Protein AF-A0A972GPS9-F1 (afdb_monomer_lite)

Secondary structure (DSSP, 8-state):
-----EEPPPEEETTEEE--EES-S-TTS--EEE--PPPPSS-HHHHHHHHHHHHHHHHHTT-SEEE--TTTTT-----------------

Radius of gyration: 20.65 Å; chains: 1; bounding box: 60×36×49 Å

pLDDT: mean 84.05, std 18.43, range [40.91, 98.31]

Structure (mmCIF, N/CA/C/O backbone):
data_AF-A0A972GPS9-F1
#
_entry.id   AF-A0A972GPS9-F1
#
loop_
_atom_site.group_PDB
_atom_site.id
_atom_site.type_symbol
_atom_site.label_atom_id
_atom_site.label_alt_id
_atom_site.label_comp_id
_atom_site.label_asym_id
_atom_site.label_entity_id
_atom_site.label_seq_id
_atom_site.pdbx_PDB_ins_code
_atom_site.Cartn_x
_atom_site.Cartn_y
_atom_site.Cartn_z
_atom_site.occupancy
_atom_site.B_iso_or_equiv
_atom_site.auth_seq_id
_atom_site.auth_comp_id
_atom_site.auth_asym_id
_atom_site.auth_atom_id
_atom_site.pdbx_PDB_model_num
ATOM 1 N N . MET A 1 1 ? -11.980 -8.944 29.672 1.00 40.91 1 MET A N 1
ATOM 2 C CA . MET A 1 1 ? -11.202 -8.687 28.444 1.00 40.91 1 MET A CA 1
ATOM 3 C C . MET A 1 1 ? -11.767 -9.599 27.362 1.00 40.91 1 MET A C 1
ATOM 5 O O . MET A 1 1 ? -11.577 -10.802 27.456 1.00 40.91 1 MET A O 1
ATOM 9 N N . LYS A 1 2 ? -12.608 -9.078 26.456 1.00 46.09 2 LYS A N 1
ATOM 10 C CA . LYS A 1 2 ? -13.206 -9.880 25.376 1.00 46.09 2 LYS A CA 1
ATOM 11 C C . LYS A 1 2 ? -12.170 -10.011 24.264 1.00 46.09 2 LYS A C 1
ATOM 13 O O . LYS A 1 2 ? -11.704 -9.000 23.751 1.00 46.09 2 LYS A O 1
ATOM 18 N N . THR A 1 3 ? -11.789 -11.234 23.931 1.00 47.84 3 THR A N 1
ATOM 19 C CA . THR A 1 3 ? -10.893 -11.538 22.817 1.00 47.84 3 THR A CA 1
ATOM 20 C C . THR A 1 3 ? -11.654 -11.314 21.513 1.00 47.84 3 THR A C 1
ATOM 22 O O . THR A 1 3 ? -12.432 -12.161 21.079 1.00 47.84 3 THR A O 1
ATOM 25 N N . LEU A 1 4 ? -11.484 -10.138 20.910 1.00 55.16 4 LEU A N 1
ATOM 26 C CA . LEU A 1 4 ? -11.938 -9.885 19.548 1.00 55.16 4 LEU A CA 1
ATOM 27 C C . LEU A 1 4 ? -10.958 -10.599 18.610 1.00 55.16 4 LEU A C 1
ATOM 29 O O . LEU A 1 4 ? -9.843 -10.149 18.376 1.00 55.16 4 LEU A O 1
ATOM 33 N N . HIS A 1 5 ? -11.355 -11.774 18.130 1.00 60.47 5 HIS A N 1
ATOM 34 C CA . HIS A 1 5 ? -10.707 -12.452 17.010 1.00 60.47 5 HIS A CA 1
ATOM 35 C C . HIS A 1 5 ? -11.714 -12.534 15.864 1.00 60.47 5 HIS A C 1
ATOM 37 O O . HIS A 1 5 ? -12.155 -13.617 15.483 1.00 60.47 5 HIS A O 1
ATOM 43 N N . HIS A 1 6 ? -12.136 -11.378 15.349 1.00 64.56 6 HIS A N 1
ATOM 44 C CA . HIS A 1 6 ? -12.849 -11.339 14.078 1.00 64.56 6 HIS A CA 1
ATOM 45 C C . HIS A 1 6 ? -11.821 -11.414 12.954 1.00 64.56 6 HIS A C 1
ATOM 47 O O . HIS A 1 6 ? -11.031 -10.498 12.734 1.00 64.56 6 HIS A O 1
ATOM 53 N N . ILE A 1 7 ? -11.792 -12.580 12.315 1.00 69.12 7 ILE A N 1
ATOM 54 C CA . ILE A 1 7 ? -11.078 -12.807 11.067 1.00 69.12 7 ILE A CA 1
ATOM 55 C C . ILE A 1 7 ? -12.104 -12.548 9.975 1.00 69.12 7 ILE A C 1
ATOM 57 O O . ILE A 1 7 ? -13.101 -13.269 9.892 1.00 69.12 7 ILE A O 1
ATOM 61 N N . HIS A 1 8 ? -11.878 -11.520 9.167 1.00 73.06 8 HIS A N 1
ATOM 62 C CA . HIS A 1 8 ? -12.696 -11.312 7.982 1.00 73.06 8 HIS A CA 1
ATOM 63 C C . HIS A 1 8 ? -12.327 -12.356 6.917 1.00 73.06 8 HIS A C 1
ATOM 65 O O . HIS A 1 8 ? -11.173 -12.803 6.872 1.00 73.06 8 HIS A O 1
ATOM 71 N N . PRO A 1 9 ? -13.294 -12.799 6.094 1.00 78.88 9 PRO A N 1
ATOM 72 C CA . PRO A 1 9 ? -13.029 -13.750 5.022 1.00 78.88 9 PRO A CA 1
ATOM 73 C C . PRO A 1 9 ? -11.930 -13.235 4.091 1.00 78.88 9 PRO A C 1
ATOM 75 O O . PRO A 1 9 ? -11.749 -12.030 3.930 1.00 78.88 9 PRO A O 1
ATOM 78 N N . ILE A 1 10 ? -11.201 -14.173 3.485 1.00 87.44 10 ILE A N 1
ATOM 79 C CA . ILE A 1 10 ? -10.197 -13.849 2.473 1.00 87.44 10 ILE A CA 1
ATOM 80 C C . ILE A 1 10 ? -10.929 -13.247 1.276 1.00 87.44 10 ILE A C 1
ATOM 82 O O . ILE A 1 10 ? -11.820 -13.881 0.711 1.00 87.44 10 ILE A O 1
ATOM 86 N N . GLU A 1 11 ? -10.537 -12.039 0.896 1.00 93.19 11 GLU A N 1
ATOM 87 C CA . GLU A 1 11 ? -11.056 -11.344 -0.276 1.00 93.19 11 GLU A CA 1
ATOM 88 C C . GLU A 1 11 ? -9.955 -11.241 -1.330 1.00 93.19 11 GLU A C 1
ATOM 90 O O . GLU A 1 11 ? -8.792 -11.015 -0.996 1.00 93.19 11 GLU A O 1
ATOM 95 N N . GLN A 1 12 ? -10.309 -11.412 -2.602 1.00 94.00 12 GLN A N 1
ATOM 96 C CA . GLN A 1 12 ? -9.398 -11.138 -3.707 1.00 94.00 12 GLN A CA 1
ATOM 97 C C . GLN A 1 12 ? -9.703 -9.749 -4.271 1.00 94.00 12 GLN A C 1
ATOM 99 O O . GLN A 1 12 ? -10.795 -9.526 -4.790 1.00 94.00 12 GLN A O 1
ATOM 104 N N . ILE A 1 13 ? -8.733 -8.839 -4.184 1.00 94.12 13 ILE A N 1
ATOM 105 C CA . ILE A 1 13 ? -8.798 -7.498 -4.777 1.00 94.12 13 ILE A CA 1
ATOM 106 C C . ILE A 1 13 ? -7.630 -7.383 -5.752 1.00 94.12 13 ILE A C 1
ATOM 108 O O . ILE A 1 13 ? -6.470 -7.451 -5.344 1.00 94.12 13 ILE A O 1
ATOM 112 N N . ASP A 1 14 ? -7.940 -7.246 -7.041 1.00 91.44 14 ASP A N 1
ATOM 113 C CA . ASP A 1 14 ? -6.97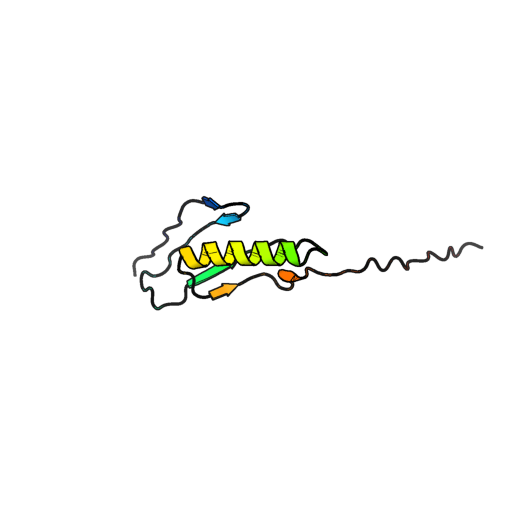6 -7.366 -8.136 1.00 91.44 14 ASP A CA 1
ATOM 114 C C . ASP A 1 14 ? -6.160 -8.679 -8.037 1.00 91.44 14 ASP A C 1
ATOM 116 O O . ASP A 1 14 ? -6.697 -9.789 -8.117 1.00 91.44 14 ASP A O 1
ATOM 120 N N . GLU A 1 15 ? -4.848 -8.549 -7.847 1.00 91.19 15 GLU A N 1
ATOM 121 C CA . GLU A 1 15 ? -3.876 -9.632 -7.678 1.00 91.19 15 GLU A CA 1
ATOM 122 C C . GLU A 1 15 ? -3.586 -9.976 -6.208 1.00 91.19 15 GLU A C 1
ATOM 124 O O . GLU A 1 15 ? -2.802 -10.885 -5.932 1.00 91.19 15 GLU A O 1
ATOM 129 N N . PHE A 1 16 ? -4.194 -9.265 -5.253 1.00 94.81 16 PHE A N 1
ATOM 130 C CA . PHE A 1 16 ? -3.916 -9.423 -3.829 1.00 94.81 16 PHE A CA 1
ATOM 131 C C . PHE A 1 16 ? -4.981 -10.267 -3.133 1.00 94.81 16 PHE A C 1
ATOM 133 O O . PHE A 1 16 ? -6.181 -10.009 -3.237 1.00 94.81 16 PHE A O 1
ATOM 140 N N . LEU A 1 17 ? -4.523 -11.238 -2.343 1.00 95.12 17 LEU A N 1
ATOM 141 C CA . LEU A 1 17 ? -5.343 -11.875 -1.319 1.00 95.12 17 LEU A CA 1
ATOM 142 C C . LEU A 1 17 ? -5.269 -11.031 -0.048 1.00 95.12 17 LEU A C 1
ATOM 144 O O . LEU A 1 17 ? -4.198 -10.871 0.542 1.00 95.12 17 LEU A O 1
ATOM 148 N N . VAL A 1 18 ? -6.408 -10.493 0.367 1.00 94.50 18 VAL A N 1
ATOM 149 C CA . VAL A 1 18 ? -6.532 -9.589 1.507 1.00 94.50 18 VAL A CA 1
ATOM 150 C C . VAL A 1 18 ? -7.135 -10.342 2.684 1.00 94.50 18 VAL A C 1
ATOM 152 O O . VAL A 1 18 ? -8.152 -11.024 2.560 1.00 94.50 18 VAL A O 1
ATOM 155 N N . VAL A 1 19 ? -6.495 -10.205 3.844 1.00 93.88 19 VAL A N 1
ATOM 156 C CA . VAL A 1 19 ? -6.974 -10.735 5.122 1.00 93.88 19 VAL A CA 1
ATOM 157 C C . VAL A 1 19 ? -6.938 -9.614 6.141 1.00 93.88 19 VAL A C 1
ATOM 159 O O . VAL A 1 19 ? -5.903 -8.978 6.330 1.00 93.88 19 VAL A O 1
ATOM 162 N N . GLU A 1 20 ? -8.052 -9.405 6.830 1.00 93.50 20 GLU A N 1
ATOM 163 C CA . GLU A 1 20 ? -8.179 -8.375 7.855 1.00 93.50 20 GLU A CA 1
ATOM 164 C C . GLU A 1 20 ? -8.420 -9.008 9.224 1.00 93.50 20 GLU A C 1
ATOM 166 O O . GLU A 1 20 ? -9.175 -9.978 9.373 1.00 93.50 20 GLU A O 1
ATOM 171 N N . ARG A 1 21 ? -7.742 -8.458 10.236 1.00 92.50 21 ARG A N 1
ATOM 172 C CA . ARG A 1 21 ? -7.908 -8.849 11.635 1.00 92.50 21 ARG A CA 1
ATOM 173 C C . ARG A 1 21 ? -8.025 -7.619 12.514 1.00 92.50 21 ARG A C 1
ATOM 175 O O . ARG A 1 21 ? -7.151 -6.758 12.496 1.00 92.50 21 ARG A O 1
ATOM 182 N N . LEU A 1 22 ? -9.077 -7.595 13.325 1.00 90.94 22 LEU A N 1
ATOM 183 C CA . LEU A 1 22 ? -9.338 -6.527 14.280 1.00 90.94 22 LEU A CA 1
ATOM 184 C C . LEU A 1 22 ? -8.927 -6.963 15.689 1.00 90.94 22 LEU A C 1
ATOM 186 O O . LEU A 1 22 ? -9.392 -7.992 16.177 1.00 90.94 22 LEU A O 1
ATOM 190 N N . PHE A 1 23 ? -8.079 -6.168 16.343 1.00 90.62 23 PHE A N 1
ATOM 191 C CA . PHE A 1 23 ? -7.607 -6.420 17.714 1.00 90.62 23 PHE A CA 1
ATOM 192 C C . PHE A 1 23 ? -8.121 -5.387 18.731 1.00 90.62 23 PHE A C 1
ATOM 194 O O . PHE A 1 23 ? -8.060 -5.631 19.935 1.00 90.62 23 PHE A O 1
ATOM 201 N N . SER A 1 24 ? -8.627 -4.243 18.261 1.00 91.06 24 SER A N 1
ATOM 202 C CA . SER A 1 24 ? -9.229 -3.176 19.066 1.00 91.06 24 SER A CA 1
ATOM 203 C C . SER A 1 24 ? -10.252 -2.412 18.227 1.00 91.06 24 SER A C 1
ATOM 205 O O . SER A 1 24 ? -10.058 -2.260 17.027 1.00 91.06 24 SER A O 1
ATOM 207 N N . GLU A 1 25 ? -11.310 -1.907 18.859 1.00 90.25 25 GLU A N 1
ATOM 208 C CA . GLU A 1 25 ? -12.300 -1.017 18.228 1.00 90.25 25 GLU A CA 1
ATOM 209 C C . GLU A 1 25 ? -11.878 0.467 18.288 1.00 90.25 25 GLU A C 1
ATOM 211 O O . GLU A 1 25 ? -12.509 1.322 17.667 1.00 90.25 25 GLU A O 1
ATOM 216 N N . ASP A 1 26 ? -10.813 0.801 19.032 1.00 93.69 26 ASP A N 1
ATOM 217 C CA . ASP A 1 26 ? -10.311 2.176 19.127 1.00 93.69 26 ASP A CA 1
ATOM 218 C C . ASP A 1 26 ? -9.529 2.577 17.868 1.00 93.69 26 ASP A C 1
ATOM 220 O O . ASP A 1 26 ? -8.365 2.220 17.677 1.00 93.69 26 ASP A O 1
ATOM 224 N N . THR A 1 27 ? -10.181 3.382 17.032 1.00 90.19 27 THR A N 1
ATOM 225 C CA . THR A 1 27 ? -9.647 3.904 15.763 1.00 90.19 27 THR A CA 1
ATOM 226 C C . THR A 1 27 ? -8.481 4.887 15.913 1.00 90.19 27 THR A C 1
ATOM 228 O O . THR A 1 27 ? -7.848 5.231 14.918 1.00 90.19 27 THR A O 1
ATOM 231 N N . LYS A 1 28 ? -8.162 5.345 17.132 1.00 94.50 28 LYS A N 1
ATOM 232 C CA . LYS A 1 28 ? -7.007 6.227 17.385 1.00 94.50 28 LYS A CA 1
ATOM 233 C C . LYS A 1 28 ? -5.691 5.462 17.529 1.00 94.50 28 LYS A C 1
ATOM 235 O O . LYS A 1 28 ? -4.633 6.086 17.604 1.00 94.50 28 LYS A O 1
ATOM 240 N N . LEU A 1 29 ? -5.749 4.133 17.609 1.00 95.62 29 LEU A N 1
ATOM 241 C CA . LEU A 1 29 ? -4.577 3.275 17.737 1.00 95.62 29 LEU A CA 1
ATOM 242 C C . LEU A 1 29 ? -3.919 2.989 16.377 1.00 95.62 29 LEU A C 1
ATOM 244 O O . LEU A 1 29 ? -4.416 3.340 15.306 1.00 95.62 29 LEU A O 1
ATOM 248 N N . LEU A 1 30 ? -2.755 2.342 16.424 1.00 96.00 30 LEU A N 1
ATOM 249 C CA . LEU A 1 30 ? -2.032 1.899 15.236 1.00 96.00 30 LEU A CA 1
ATOM 250 C C . LEU A 1 30 ? -2.845 0.845 14.466 1.00 96.00 30 LEU A C 1
ATOM 252 O O . LEU A 1 30 ? -3.290 -0.141 15.050 1.00 96.00 30 LEU A O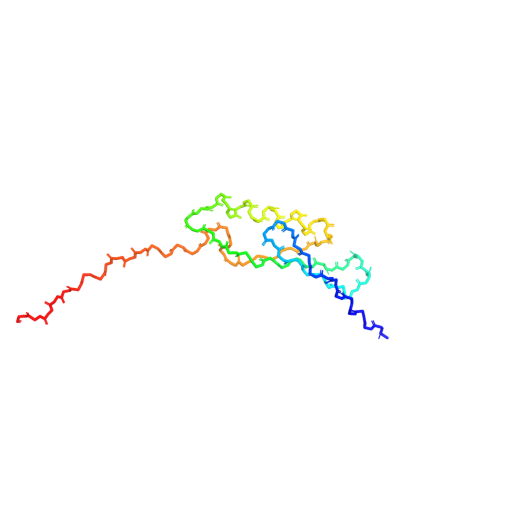 1
ATOM 256 N N . SER A 1 31 ? -2.964 1.028 13.152 1.00 96.94 31 SER A N 1
ATOM 257 C CA . SER A 1 31 ? -3.522 0.049 12.216 1.00 96.94 31 SER A CA 1
ATOM 258 C C . SER A 1 31 ? -2.519 -0.188 11.093 1.00 96.94 31 SER A C 1
ATOM 260 O O . SER A 1 31 ? -2.120 0.747 10.399 1.00 96.94 31 SER A O 1
ATOM 262 N N . VAL A 1 32 ? -2.085 -1.438 10.934 1.00 97.69 32 VAL A N 1
ATOM 263 C CA . VAL A 1 32 ? -0.944 -1.793 10.080 1.00 97.69 32 VAL A CA 1
ATOM 264 C C . VAL A 1 32 ? -1.406 -2.572 8.855 1.00 97.69 32 VAL A C 1
ATOM 266 O O . VAL A 1 32 ? -2.024 -3.625 8.983 1.00 97.69 32 VAL A O 1
ATOM 269 N N . GLY A 1 33 ? -1.044 -2.083 7.672 1.00 97.38 33 GLY A N 1
ATOM 270 C CA . GLY A 1 33 ? -1.076 -2.837 6.425 1.00 97.38 33 GLY A CA 1
ATOM 271 C C . GLY A 1 33 ? 0.263 -3.530 6.175 1.00 97.38 33 GLY A C 1
ATOM 272 O O . GLY A 1 33 ? 1.313 -2.892 6.233 1.00 97.38 33 GLY A O 1
ATOM 273 N N . LEU A 1 34 ? 0.237 -4.830 5.885 1.00 97.75 34 LEU A N 1
ATOM 274 C CA . LEU A 1 34 ? 1.417 -5.612 5.506 1.00 97.75 34 LEU A CA 1
ATOM 275 C C . LEU A 1 34 ? 1.209 -6.149 4.088 1.00 97.75 34 LEU A C 1
ATOM 277 O O . LEU A 1 34 ? 0.377 -7.033 3.888 1.00 97.75 34 LEU A O 1
ATOM 281 N N . ALA A 1 35 ? 1.945 -5.628 3.106 1.00 97.19 35 ALA A N 1
ATOM 282 C CA . ALA A 1 35 ? 1.846 -6.089 1.720 1.00 97.19 35 ALA A CA 1
ATOM 283 C C . ALA A 1 35 ? 3.088 -6.877 1.319 1.00 97.19 35 ALA A C 1
ATOM 285 O O . ALA A 1 35 ? 4.138 -6.301 1.050 1.00 97.19 35 ALA A O 1
ATOM 286 N N . ASN A 1 36 ? 2.949 -8.198 1.217 1.00 95.00 36 ASN A N 1
ATOM 287 C CA . ASN A 1 36 ? 3.990 -9.057 0.668 1.00 95.00 36 ASN A CA 1
ATOM 288 C C . ASN A 1 36 ? 3.960 -9.009 -0.869 1.00 95.00 36 ASN A C 1
ATOM 290 O O . ASN A 1 36 ? 3.280 -9.810 -1.508 1.00 95.00 36 ASN A O 1
ATOM 294 N N . ILE A 1 37 ? 4.648 -8.029 -1.456 1.00 92.81 37 ILE A N 1
ATOM 295 C CA . ILE A 1 37 ? 4.701 -7.822 -2.909 1.00 92.81 37 ILE A CA 1
ATOM 296 C C . ILE A 1 37 ? 5.950 -8.466 -3.519 1.00 92.81 37 ILE A C 1
ATOM 298 O O . ILE A 1 37 ? 7.054 -8.332 -2.995 1.00 92.81 37 ILE A O 1
ATOM 302 N N . HIS A 1 38 ? 5.783 -9.139 -4.659 1.00 92.44 38 HIS A N 1
ATOM 303 C CA . HIS A 1 38 ? 6.903 -9.620 -5.465 1.00 92.44 38 HIS A CA 1
ATOM 304 C C . HIS A 1 38 ? 7.330 -8.543 -6.470 1.00 92.44 38 HIS A C 1
ATOM 306 O O . HIS A 1 38 ? 6.527 -8.128 -7.315 1.00 92.44 38 HIS A O 1
ATOM 312 N N . ALA A 1 39 ? 8.587 -8.104 -6.372 1.00 93.38 39 ALA A N 1
ATOM 313 C CA . ALA A 1 39 ? 9.165 -7.120 -7.277 1.00 93.38 39 ALA A CA 1
ATOM 314 C C . ALA A 1 39 ? 9.472 -7.740 -8.651 1.00 93.38 39 ALA A C 1
ATOM 316 O O . ALA A 1 39 ? 10.149 -8.760 -8.752 1.00 93.38 39 ALA A O 1
ATOM 317 N N . GLU A 1 40 ? 9.012 -7.090 -9.713 1.00 92.88 40 GLU A N 1
ATOM 318 C CA . GLU A 1 40 ? 9.385 -7.360 -11.097 1.00 92.88 40 GLU A CA 1
ATOM 319 C C . GLU A 1 40 ? 10.695 -6.642 -11.426 1.00 92.88 40 GLU A C 1
ATOM 321 O O . GLU A 1 40 ? 10.772 -5.413 -11.387 1.00 92.88 40 GLU A O 1
ATOM 326 N N . VAL A 1 41 ? 11.736 -7.396 -11.773 1.00 89.81 41 VAL A N 1
ATOM 327 C CA . VAL A 1 41 ? 13.057 -6.852 -12.123 1.00 89.81 41 VAL A CA 1
ATOM 328 C C . VAL A 1 41 ? 13.261 -6.960 -13.636 1.00 89.81 41 VAL A C 1
ATOM 330 O O . VAL A 1 41 ? 13.026 -8.036 -14.185 1.00 89.81 41 VAL A O 1
ATOM 333 N N . PRO A 1 42 ? 13.693 -5.888 -14.332 1.00 89.88 42 PRO A N 1
ATOM 334 C CA . PRO A 1 42 ? 14.113 -4.570 -13.826 1.00 89.88 42 PRO A CA 1
ATOM 335 C C . PRO A 1 42 ? 12.986 -3.510 -13.790 1.00 89.88 42 PRO A C 1
ATOM 337 O O . PRO A 1 42 ? 13.256 -2.309 -13.832 1.00 89.88 42 PRO A O 1
ATOM 340 N N . ASN A 1 43 ? 11.713 -3.917 -13.776 1.00 93.12 43 ASN A N 1
ATOM 341 C CA . ASN A 1 43 ? 10.577 -3.034 -14.049 1.00 93.12 43 ASN A CA 1
ATOM 342 C C . ASN A 1 43 ? 10.117 -2.206 -12.829 1.00 93.12 43 ASN A C 1
ATOM 344 O O . ASN A 1 43 ? 9.087 -2.469 -12.205 1.00 93.12 43 ASN A O 1
ATOM 348 N N . ILE A 1 44 ? 10.855 -1.133 -12.536 1.00 94.81 44 ILE A N 1
ATOM 349 C CA . ILE A 1 44 ? 10.543 -0.179 -11.456 1.00 94.81 44 ILE A CA 1
ATOM 350 C C . ILE A 1 44 ? 9.130 0.415 -11.591 1.00 94.81 44 ILE A C 1
ATOM 352 O O . ILE A 1 44 ? 8.453 0.635 -10.583 1.00 94.81 44 ILE A O 1
ATOM 356 N N . ALA A 1 45 ? 8.674 0.690 -12.818 1.00 96.75 45 ALA A N 1
ATOM 357 C CA . ALA A 1 45 ? 7.365 1.297 -13.054 1.00 96.75 45 ALA A CA 1
ATOM 358 C C . ALA A 1 45 ? 6.226 0.363 -12.617 1.00 96.75 45 ALA A C 1
ATOM 360 O O . ALA A 1 45 ? 5.360 0.789 -11.852 1.00 96.75 45 ALA A O 1
ATOM 361 N N . ALA A 1 46 ? 6.286 -0.918 -12.995 1.00 96.12 46 ALA A N 1
ATOM 362 C CA . ALA A 1 46 ? 5.301 -1.910 -12.562 1.00 96.12 46 ALA A CA 1
ATOM 363 C C . ALA A 1 46 ? 5.300 -2.094 -11.034 1.00 96.12 46 ALA A C 1
ATOM 365 O O . ALA A 1 46 ? 4.241 -2.142 -10.407 1.00 96.12 46 ALA A O 1
ATOM 366 N N . ASN A 1 47 ? 6.475 -2.112 -10.397 1.00 96.50 47 ASN A N 1
ATOM 367 C CA . ASN A 1 47 ? 6.572 -2.221 -8.935 1.00 96.50 47 ASN A CA 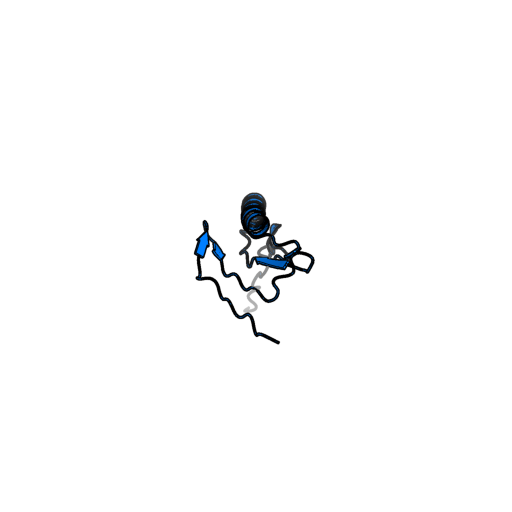1
ATOM 368 C C . ASN A 1 47 ? 5.960 -1.018 -8.218 1.00 96.50 47 ASN A C 1
ATOM 370 O O . ASN A 1 47 ? 5.238 -1.175 -7.231 1.00 96.50 47 ASN A O 1
ATOM 374 N N . LYS A 1 48 ? 6.196 0.191 -8.737 1.00 97.56 48 LYS A N 1
ATOM 375 C CA . LYS A 1 48 ? 5.549 1.406 -8.238 1.00 97.56 48 LYS A CA 1
ATOM 376 C C . LYS A 1 48 ? 4.026 1.296 -8.343 1.00 97.56 48 LYS A C 1
ATOM 378 O O . LYS A 1 48 ? 3.333 1.631 -7.387 1.00 97.56 48 LYS A O 1
ATOM 383 N N . GLU A 1 49 ? 3.500 0.822 -9.469 1.00 97.81 49 GLU A N 1
ATOM 384 C CA . GLU A 1 49 ? 2.056 0.641 -9.664 1.00 97.81 49 GLU A CA 1
ATOM 385 C C . GLU A 1 49 ? 1.459 -0.391 -8.698 1.00 97.81 49 GLU A C 1
ATOM 387 O O . GLU A 1 49 ? 0.374 -0.170 -8.158 1.00 97.81 49 GLU A O 1
ATOM 392 N N . LYS A 1 50 ? 2.173 -1.485 -8.403 1.00 97.19 50 LYS A N 1
ATOM 393 C CA . LYS A 1 50 ? 1.785 -2.448 -7.354 1.00 97.19 50 LYS A CA 1
ATOM 394 C C . LYS A 1 50 ? 1.713 -1.805 -5.975 1.00 97.19 50 LYS A C 1
ATOM 396 O O . LYS A 1 50 ? 0.711 -1.961 -5.280 1.00 97.19 50 LYS A O 1
ATOM 401 N N . ILE A 1 51 ? 2.751 -1.058 -5.593 1.00 97.81 51 ILE A N 1
ATOM 402 C CA . ILE A 1 51 ? 2.805 -0.349 -4.307 1.00 97.81 51 ILE A CA 1
ATOM 403 C C . ILE A 1 51 ? 1.634 0.632 -4.193 1.00 97.81 51 ILE A C 1
ATOM 405 O O . ILE A 1 51 ? 0.969 0.674 -3.161 1.00 97.81 51 ILE A O 1
ATOM 409 N N . LEU A 1 52 ? 1.335 1.389 -5.255 1.00 98.00 52 LEU A N 1
ATOM 410 C CA . LEU A 1 52 ? 0.227 2.347 -5.262 1.00 98.00 52 LEU A CA 1
ATOM 411 C C . LEU A 1 52 ? -1.139 1.670 -5.104 1.00 98.00 52 LEU A C 1
ATOM 413 O O . LEU A 1 52 ? -1.953 2.146 -4.313 1.00 98.00 52 LEU A O 1
ATOM 417 N N . ARG A 1 53 ? -1.379 0.549 -5.795 1.00 97.44 53 ARG A N 1
ATOM 418 C CA 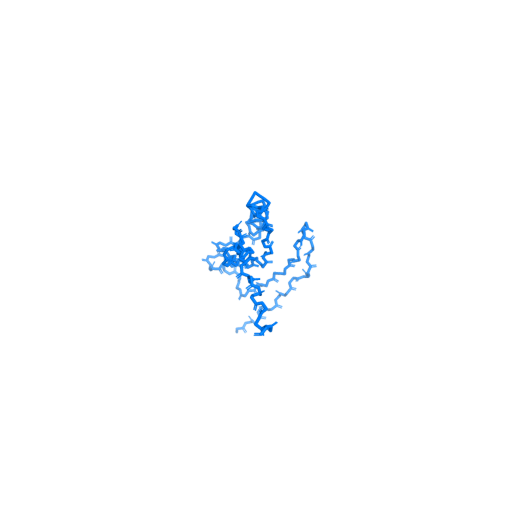. ARG A 1 53 ? -2.618 -0.233 -5.646 1.00 97.44 53 ARG A CA 1
ATOM 419 C C . ARG A 1 53 ? -2.773 -0.785 -4.229 1.00 97.44 53 ARG A C 1
ATOM 421 O O . ARG A 1 53 ? -3.818 -0.593 -3.614 1.00 97.44 53 ARG A O 1
ATOM 428 N N . ALA A 1 54 ? -1.712 -1.358 -3.658 1.00 97.50 54 ALA A N 1
ATOM 429 C CA . ALA A 1 54 ? -1.721 -1.821 -2.269 1.00 97.50 54 ALA A CA 1
ATOM 430 C C . ALA A 1 54 ? -1.995 -0.675 -1.275 1.00 97.50 54 ALA A C 1
ATOM 432 O O . ALA A 1 54 ? -2.818 -0.819 -0.372 1.00 97.50 54 ALA A O 1
ATOM 433 N N . CYS A 1 55 ? -1.363 0.490 -1.460 1.00 97.44 55 CYS A N 1
ATOM 434 C CA . CYS A 1 55 ? -1.624 1.678 -0.644 1.00 97.44 55 CYS A CA 1
ATOM 435 C C . CYS A 1 55 ? -3.088 2.130 -0.722 1.00 97.44 55 CYS A C 1
ATOM 437 O O . CYS A 1 55 ? -3.648 2.529 0.298 1.00 97.44 55 CYS A O 1
ATOM 439 N N . GLN A 1 56 ? -3.710 2.065 -1.902 1.00 97.88 56 GLN A N 1
ATOM 440 C CA . GLN A 1 56 ? -5.117 2.423 -2.069 1.00 97.88 56 GLN A CA 1
ATOM 441 C C . GLN A 1 56 ? -6.030 1.467 -1.288 1.00 97.88 56 GLN A C 1
ATOM 443 O O . GLN A 1 56 ? -6.867 1.936 -0.518 1.00 97.88 56 GLN A O 1
ATOM 448 N N . ILE A 1 57 ? -5.791 0.154 -1.385 1.00 96.75 57 ILE A N 1
ATOM 449 C CA . ILE A 1 57 ? -6.524 -0.866 -0.615 1.00 96.75 57 ILE A CA 1
ATOM 450 C C . ILE A 1 57 ? -6.394 -0.599 0.892 1.00 96.75 57 ILE A C 1
ATOM 452 O O . ILE A 1 57 ? -7.388 -0.561 1.615 1.00 96.75 57 ILE A O 1
ATOM 456 N N . PHE A 1 58 ? -5.178 -0.362 1.389 1.00 97.00 58 PHE A N 1
ATOM 457 C CA . PHE A 1 58 ? -4.955 -0.102 2.814 1.00 97.00 58 PHE A CA 1
ATOM 458 C C . PHE A 1 58 ? -5.582 1.203 3.302 1.00 97.00 58 PHE A C 1
ATOM 460 O O . PHE A 1 58 ? -6.090 1.253 4.423 1.00 97.00 58 PHE A O 1
ATOM 467 N N . LYS A 1 59 ? -5.583 2.244 2.465 1.00 96.06 59 LYS A N 1
ATOM 468 C CA . LYS A 1 59 ? -6.242 3.515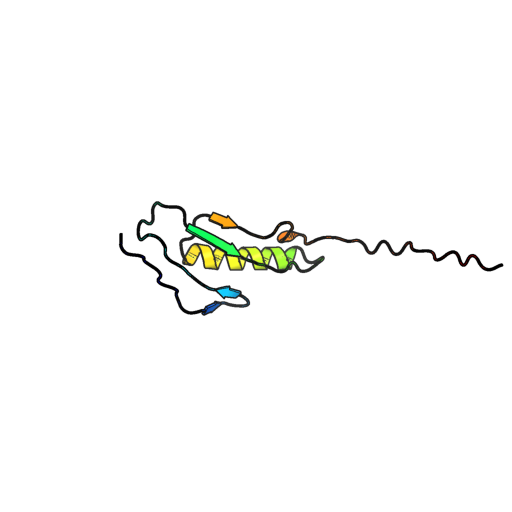 2.772 1.00 96.06 59 LYS A CA 1
ATOM 469 C C . LYS A 1 59 ? -7.751 3.336 2.915 1.00 96.06 59 LYS A C 1
ATOM 471 O O . LYS A 1 59 ? -8.329 3.866 3.858 1.00 96.06 59 LYS A O 1
ATOM 476 N N . GLU A 1 60 ? -8.377 2.579 2.016 1.00 95.62 60 GLU A N 1
ATOM 477 C CA . GLU A 1 60 ? -9.811 2.260 2.078 1.00 95.62 60 GLU A CA 1
ATOM 478 C C . GLU A 1 60 ? -10.174 1.438 3.324 1.00 95.62 60 GLU A C 1
ATOM 480 O O . GLU A 1 60 ? -11.261 1.602 3.872 1.00 95.62 60 GLU A O 1
ATOM 485 N N . ARG A 1 61 ? -9.237 0.620 3.817 1.00 92.81 61 ARG A N 1
ATOM 486 C CA . ARG A 1 61 ? -9.365 -0.185 5.047 1.00 92.81 61 ARG A CA 1
ATOM 487 C C . ARG A 1 61 ? -8.968 0.562 6.328 1.00 92.81 61 ARG A C 1
ATOM 489 O O . ARG A 1 61 ? -9.053 0.004 7.415 1.00 92.81 61 ARG A O 1
ATOM 496 N N . GLY A 1 62 ? -8.516 1.813 6.231 1.00 94.50 62 GLY A N 1
ATOM 497 C CA . GLY A 1 62 ? -8.169 2.633 7.395 1.00 94.50 62 GLY A CA 1
ATOM 498 C C . GLY A 1 62 ? -6.820 2.317 8.053 1.00 94.50 62 GLY A C 1
ATOM 499 O O . GLY A 1 62 ? -6.580 2.753 9.179 1.00 94.50 62 GLY A O 1
ATOM 500 N N . ALA A 1 63 ? -5.914 1.600 7.381 1.00 96.38 63 ALA A N 1
ATOM 501 C CA . ALA A 1 63 ? -4.553 1.437 7.889 1.00 96.38 63 ALA A CA 1
ATOM 502 C C . ALA A 1 63 ? -3.804 2.783 7.880 1.00 96.38 63 ALA A C 1
ATOM 504 O O . ALA A 1 63 ? -3.885 3.553 6.922 1.00 96.38 63 ALA A O 1
ATOM 505 N N . ASN A 1 64 ? -3.054 3.062 8.948 1.00 97.00 64 ASN A N 1
ATOM 506 C CA . ASN A 1 64 ? -2.304 4.311 9.129 1.00 97.00 64 ASN A CA 1
ATOM 507 C C . ASN A 1 64 ? -0.779 4.126 9.060 1.00 97.00 64 ASN A C 1
ATOM 509 O O . ASN A 1 64 ? -0.039 5.107 9.025 1.00 97.00 64 ASN A O 1
ATOM 513 N N . LEU A 1 65 ? -0.315 2.880 8.967 1.00 98.00 65 LEU A N 1
ATOM 514 C CA . LEU A 1 65 ? 1.050 2.509 8.619 1.00 98.00 65 LEU A CA 1
ATOM 515 C C . LEU A 1 65 ? 0.999 1.363 7.611 1.00 98.00 65 LEU A C 1
ATOM 517 O O . LEU A 1 65 ? 0.282 0.389 7.825 1.00 98.00 65 LEU A O 1
ATOM 521 N N . VAL A 1 66 ? 1.784 1.450 6.539 1.00 97.94 66 VAL A N 1
ATOM 522 C CA . VAL A 1 66 ? 1.920 0.371 5.556 1.00 97.94 66 VAL A CA 1
ATOM 523 C C . VAL A 1 66 ? 3.380 -0.047 5.470 1.00 97.94 66 VAL A C 1
ATOM 525 O O . VAL A 1 66 ? 4.264 0.803 5.371 1.00 97.94 66 VAL A O 1
ATOM 528 N N . ILE A 1 67 ? 3.625 -1.354 5.512 1.00 98.31 67 ILE A N 1
ATOM 529 C CA . ILE A 1 67 ? 4.959 -1.948 5.448 1.00 98.31 67 ILE A CA 1
ATOM 530 C C . ILE A 1 67 ? 5.057 -2.814 4.192 1.00 98.31 67 ILE A C 1
ATOM 532 O O . ILE A 1 67 ? 4.183 -3.641 3.913 1.00 98.31 67 ILE A O 1
ATOM 536 N N . PHE A 1 68 ? 6.157 -2.628 3.469 1.00 97.88 68 PHE A N 1
ATOM 537 C CA . PHE A 1 68 ? 6.529 -3.391 2.284 1.00 97.88 68 PHE A CA 1
ATOM 538 C C . PHE A 1 68 ? 7.871 -4.102 2.515 1.00 97.88 68 PHE A C 1
ATOM 540 O O . PHE A 1 68 ? 8.666 -3.635 3.337 1.00 97.88 68 PHE A O 1
ATOM 547 N N . PRO A 1 69 ? 8.150 -5.200 1.788 1.00 95.94 69 PRO A N 1
ATOM 548 C CA . PRO A 1 69 ? 9.465 -5.815 1.744 1.00 95.94 69 PRO A CA 1
ATOM 549 C C . PRO A 1 69 ? 10.554 -4.820 1.341 1.00 95.94 69 PRO A C 1
ATOM 551 O O . PRO A 1 69 ? 10.334 -3.908 0.536 1.00 95.94 69 PRO A O 1
ATOM 554 N N . GLU A 1 70 ? 11.754 -5.048 1.865 1.00 95.06 70 GLU A N 1
ATOM 555 C CA . GLU A 1 70 ? 12.958 -4.372 1.394 1.00 95.06 70 GLU A CA 1
ATOM 556 C C . GLU A 1 70 ? 13.124 -4.579 -0.119 1.00 95.06 70 GLU A C 1
ATOM 558 O O . GLU A 1 70 ? 12.793 -5.637 -0.657 1.00 95.06 70 GLU A O 1
ATOM 563 N N . PHE A 1 71 ? 13.599 -3.546 -0.817 1.00 93.62 71 PHE A N 1
ATOM 564 C CA . PHE A 1 71 ? 13.721 -3.534 -2.277 1.00 93.62 71 PHE A CA 1
ATOM 565 C C . PHE A 1 71 ? 12.412 -3.805 -3.040 1.00 93.62 71 PHE A C 1
ATOM 567 O O . PHE A 1 71 ? 12.461 -4.101 -4.228 1.00 93.62 71 PHE A O 1
ATOM 574 N N . GLY A 1 72 ? 11.230 -3.636 -2.438 1.00 93.56 72 GLY A N 1
ATOM 575 C CA . GLY A 1 72 ? 9.951 -3.846 -3.134 1.00 93.56 72 GLY A CA 1
ATOM 576 C C . GLY A 1 72 ? 9.738 -2.968 -4.381 1.00 93.56 72 GLY A C 1
ATOM 577 O O . GLY A 1 72 ? 8.953 -3.327 -5.252 1.00 93.56 72 GLY A O 1
ATOM 578 N N . LEU A 1 73 ? 10.449 -1.837 -4.491 1.00 94.75 73 LEU A N 1
ATOM 579 C CA . LEU A 1 73 ? 10.390 -0.937 -5.650 1.00 94.75 73 LEU A CA 1
ATOM 580 C C . LEU A 1 73 ? 11.377 -1.326 -6.762 1.00 94.75 73 LEU A C 1
ATOM 582 O O . LEU A 1 73 ? 11.020 -1.349 -7.937 1.00 94.75 73 LEU A O 1
ATOM 586 N N . SER A 1 74 ? 12.629 -1.594 -6.402 1.00 91.88 74 SER A N 1
ATOM 587 C CA . SER A 1 74 ? 13.705 -1.855 -7.363 1.00 91.88 74 SER A CA 1
ATOM 588 C C . SER A 1 74 ? 13.866 -3.336 -7.705 1.00 91.88 74 SER A C 1
ATOM 590 O O . SER A 1 74 ? 14.377 -3.674 -8.767 1.00 91.88 74 SER A O 1
ATOM 592 N N . GLY A 1 75 ? 13.462 -4.209 -6.783 1.00 89.38 75 GLY A N 1
ATOM 593 C CA . GLY A 1 75 ? 13.942 -5.577 -6.672 1.00 89.38 75 GLY A CA 1
ATOM 594 C C . GLY A 1 75 ? 15.450 -5.649 -6.417 1.00 89.38 75 GLY A C 1
ATOM 595 O O . GLY A 1 75 ? 16.138 -4.630 -6.288 1.00 89.38 75 GLY A O 1
ATOM 596 N N . TYR A 1 76 ? 15.956 -6.874 -6.303 1.00 85.19 76 TYR A N 1
ATO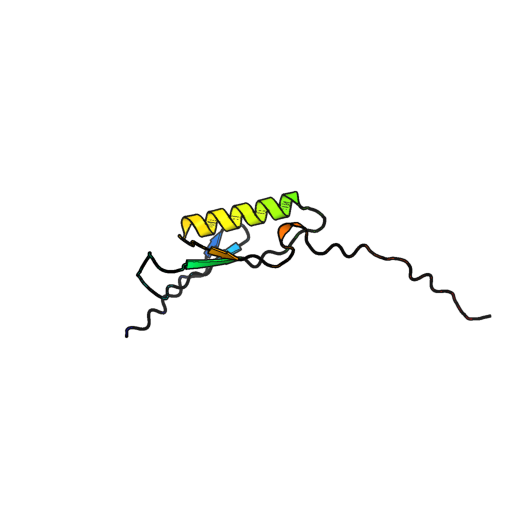M 597 C CA . TYR A 1 76 ? 17.381 -7.130 -6.139 1.00 85.19 76 TYR A CA 1
ATOM 598 C C . TYR A 1 76 ? 18.027 -7.255 -7.523 1.00 85.19 76 TYR A C 1
ATOM 600 O O . TYR A 1 76 ? 17.726 -8.186 -8.270 1.00 85.19 76 TYR A O 1
ATOM 608 N N . PHE A 1 77 ? 18.920 -6.329 -7.872 1.00 70.25 77 PHE A N 1
ATOM 609 C CA . PHE A 1 77 ? 19.710 -6.411 -9.098 1.00 70.25 77 PHE A CA 1
ATOM 610 C C . PHE A 1 77 ? 20.929 -7.301 -8.852 1.00 70.25 77 PHE A C 1
ATOM 612 O O . PHE A 1 77 ? 22.026 -6.816 -8.588 1.00 70.25 77 PHE A O 1
ATOM 619 N N . TRP A 1 78 ? 20.754 -8.619 -8.923 1.00 61.00 78 TRP A N 1
ATOM 620 C CA . TRP A 1 78 ? 21.899 -9.460 -9.252 1.00 61.00 78 TRP A CA 1
ATOM 621 C C . TRP A 1 78 ? 22.125 -9.271 -10.748 1.00 61.00 78 TRP A C 1
ATOM 623 O O . TRP A 1 78 ? 21.458 -9.904 -11.566 1.00 61.00 78 TRP A O 1
ATOM 633 N N . GLU A 1 79 ? 23.021 -8.355 -11.121 1.00 56.31 79 GLU A N 1
ATOM 634 C CA . GLU A 1 79 ? 23.657 -8.472 -12.428 1.00 56.31 79 GLU A CA 1
ATOM 635 C C . GLU A 1 79 ? 24.142 -9.915 -12.535 1.00 56.31 79 GLU A C 1
ATOM 637 O O . GLU A 1 79 ? 24.788 -10.433 -11.618 1.00 56.31 79 GLU A O 1
ATOM 642 N N . ALA A 1 80 ? 23.783 -10.592 -13.622 1.00 55.25 80 ALA A N 1
ATOM 643 C CA . ALA A 1 80 ? 24.454 -11.818 -13.981 1.00 55.25 80 ALA A CA 1
ATOM 644 C C . ALA A 1 80 ? 25.932 -11.459 -14.147 1.00 55.25 80 ALA A C 1
ATOM 646 O O . ALA A 1 80 ? 26.363 -11.025 -15.213 1.00 55.25 80 ALA A O 1
ATOM 647 N N . VAL A 1 81 ? 26.718 -11.634 -13.085 1.00 52.03 81 VAL A N 1
ATOM 648 C CA . VAL A 1 81 ? 28.166 -11.725 -13.178 1.00 52.03 81 VAL A CA 1
ATOM 649 C C . VAL A 1 81 ? 28.431 -13.067 -13.852 1.00 52.03 81 VAL A C 1
ATOM 651 O O . VAL A 1 81 ? 28.844 -14.046 -13.240 1.00 52.03 81 VAL A O 1
ATOM 654 N N . SER A 1 82 ? 28.140 -13.152 -15.148 1.00 53.00 82 SER A N 1
ATOM 655 C CA . SER A 1 82 ? 28.657 -14.193 -16.020 1.00 53.00 82 SER A CA 1
ATOM 656 C C . SER A 1 82 ? 30.128 -13.879 -16.287 1.00 53.00 82 SER A C 1
ATOM 658 O O . SER A 1 82 ? 30.523 -13.547 -17.396 1.00 53.00 82 SER A O 1
ATOM 660 N N . PHE A 1 83 ? 30.935 -13.956 -15.233 1.00 47.69 83 PHE A N 1
ATOM 661 C CA . PHE A 1 83 ? 32.379 -14.123 -15.309 1.00 47.69 83 PHE A CA 1
ATOM 662 C C . PHE A 1 83 ? 32.757 -15.308 -14.425 1.00 47.69 83 PHE A C 1
ATOM 664 O O . PHE A 1 83 ? 33.509 -15.204 -13.464 1.00 47.69 83 PHE A O 1
ATOM 671 N N . VAL A 1 84 ? 32.236 -16.478 -14.785 1.00 51.50 84 VAL A N 1
ATOM 672 C CA . VAL A 1 84 ? 33.000 -17.708 -14.596 1.00 51.50 84 VAL A CA 1
ATOM 673 C C . VAL A 1 84 ? 33.523 -18.073 -15.976 1.00 51.50 84 VAL A C 1
ATOM 675 O O . VAL A 1 84 ? 32.917 -18.847 -16.710 1.00 51.50 84 VAL A O 1
ATOM 678 N N . GLN A 1 85 ? 34.642 -17.459 -16.365 1.00 44.94 85 GLN A N 1
ATOM 679 C CA . GLN A 1 85 ? 35.519 -18.097 -17.337 1.00 44.94 85 GLN A CA 1
ATOM 680 C C . GLN A 1 85 ? 36.040 -19.352 -16.636 1.00 44.94 85 GLN A C 1
ATOM 682 O O . GLN A 1 85 ? 36.916 -19.279 -15.775 1.00 44.94 85 GLN A O 1
ATOM 687 N N . THR A 1 86 ? 35.456 -20.505 -16.947 1.00 46.38 86 THR A N 1
ATOM 688 C CA . THR A 1 86 ? 36.073 -21.788 -16.632 1.00 46.38 86 THR A CA 1
ATOM 689 C C . THR A 1 86 ? 37.369 -21.856 -17.436 1.00 46.38 86 THR A C 1
ATOM 691 O O . THR A 1 86 ? 37.366 -22.244 -18.601 1.00 46.38 86 THR A O 1
ATOM 694 N N . TYR A 1 87 ? 38.486 -21.439 -16.840 1.00 49.75 87 TYR A N 1
ATOM 695 C CA . TYR A 1 87 ? 39.791 -21.875 -17.315 1.00 49.75 87 TYR A CA 1
ATOM 696 C C . TYR A 1 87 ? 39.828 -23.388 -17.106 1.00 49.75 87 TYR A C 1
ATOM 698 O O . TYR A 1 87 ? 39.851 -23.872 -15.974 1.00 49.75 87 TYR A O 1
ATOM 706 N N . SER A 1 88 ? 39.746 -24.133 -18.206 1.00 44.06 88 SER A N 1
ATOM 707 C CA . SER A 1 88 ? 40.032 -25.562 -18.198 1.00 44.06 88 SER A CA 1
ATOM 708 C C . SER A 1 88 ? 41.511 -25.726 -17.864 1.00 44.06 88 SER A C 1
ATOM 710 O O . SER A 1 88 ? 42.367 -25.479 -18.703 1.00 44.06 88 SER A O 1
ATOM 712 N N . ILE A 1 89 ? 41.811 -26.103 -16.625 1.00 50.88 89 ILE A N 1
ATOM 713 C CA . ILE A 1 89 ? 43.109 -26.663 -16.243 1.00 50.88 89 ILE A CA 1
ATOM 714 C C . ILE A 1 89 ? 43.061 -28.164 -16.518 1.00 50.88 89 ILE A C 1
ATOM 716 O O . ILE A 1 89 ? 42.848 -28.961 -15.613 1.00 50.88 89 ILE A O 1
ATOM 720 N N . PHE A 1 90 ? 43.206 -28.513 -17.795 1.00 47.66 90 PHE A N 1
ATOM 721 C CA . PHE A 1 90 ? 43.716 -29.805 -18.246 1.00 47.66 90 PHE A CA 1
ATOM 722 C C . PHE A 1 90 ? 44.483 -29.585 -19.554 1.00 47.66 90 PHE A C 1
ATOM 724 O O . PHE A 1 90 ? 43.933 -29.770 -20.635 1.00 47.66 90 PHE A O 1
ATOM 731 N N . GLU A 1 91 ? 45.742 -29.173 -19.417 1.00 46.94 91 GLU A N 1
ATOM 732 C CA . GLU A 1 91 ? 46.873 -29.682 -20.203 1.00 46.94 91 GLU A CA 1
ATOM 733 C C . GLU A 1 91 ? 48.022 -29.972 -19.232 1.00 46.94 91 GLU A C 1
ATOM 735 O O . GLU A 1 91 ? 48.257 -29.124 -18.337 1.00 46.94 91 GLU A O 1
#

Foldseek 3Di:
DDQQFDWDDFDDDPNDTDIDGDRDPDLVDAAEAEDEADADPQCLPVLVVVVVSSVVVCVVVSHPYYDYDPCSRGPDDPDPPPPPPPPPPDD

Sequence (91 aa):
MKTLHHIHPIEQIDEFLVVERLFSEDTKLLSVGLANIHAEVPNIAANKEKILRACQIFKERGANLVIFPEFGLSGYFWEAVSFVQTYSIFE